Protein AF-A0A7Y3CRP4-F1 (afdb_monomer_lite)

Sequence (52 aa):
VRAGFEEQVVRRVIGLVDRNEYKRRQAPPGVKVTTKAFGRDRRLPITNSFRK

pLDDT: mean 90.72, std 9.6, range [50.41, 96.56]

Foldseek 3Di:
DPPVDDPVVVVVVVVVVLQCLVVLVVDDDDDDDDPADSDPRDDDDNDDDPPD

Radius of gyration: 13.2 Å; chains: 1; bounding box: 34×15×32 Å

Secondary structure (DSSP, 8-state):
------HHHHHHHHHHHHHTHHHHHHSPP----SSS-BBTTB---SS--TT-

Structure (mmCIF, N/CA/C/O backbone):
data_AF-A0A7Y3CRP4-F1
#
_entry.id   AF-A0A7Y3CRP4-F1
#
loop_
_atom_site.group_PDB
_atom_site.id
_atom_site.type_symbol
_atom_site.label_atom_id
_atom_site.label_alt_id
_atom_site.label_comp_id
_atom_site.label_asym_id
_atom_site.label_entity_id
_atom_site.label_seq_id
_atom_site.pdbx_PDB_ins_code
_atom_site.Cartn_x
_atom_site.Cartn_y
_atom_site.Cartn_z
_atom_site.occupancy
_atom_site.B_iso_or_equiv
_atom_site.auth_seq_id
_atom_site.auth_comp_id
_atom_site.auth_asym_id
_atom_site.auth_atom_id
_atom_site.pdbx_PDB_model_num
ATOM 1 N N . VAL A 1 1 ? -22.121 6.579 -1.185 1.00 50.41 1 VAL A N 1
ATOM 2 C CA . VAL A 1 1 ? -21.933 5.270 -1.858 1.00 50.41 1 VAL A CA 1
ATOM 3 C C . VAL A 1 1 ? -22.353 4.168 -0.896 1.00 50.41 1 VAL A C 1
ATOM 5 O O . VAL A 1 1 ? -21.668 3.961 0.094 1.00 50.41 1 VAL A O 1
ATOM 8 N N . ARG A 1 2 ? -23.489 3.503 -1.137 1.00 57.03 2 ARG A N 1
ATOM 9 C CA . ARG A 1 2 ? -23.921 2.317 -0.378 1.00 57.03 2 ARG A CA 1
ATOM 10 C C . ARG A 1 2 ? -23.608 1.094 -1.238 1.00 57.03 2 ARG A C 1
ATOM 12 O O . ARG A 1 2 ? -24.485 0.550 -1.885 1.00 57.03 2 ARG A O 1
ATOM 19 N N . ALA A 1 3 ? -22.327 0.735 -1.321 1.00 77.50 3 ALA A N 1
ATOM 20 C CA . ALA A 1 3 ? -21.867 -0.352 -2.191 1.00 77.50 3 ALA A CA 1
ATOM 21 C C . ALA A 1 3 ? -22.208 -1.762 -1.657 1.00 77.50 3 ALA A C 1
ATOM 23 O O . ALA A 1 3 ? -21.824 -2.748 -2.267 1.00 77.50 3 ALA A O 1
ATOM 24 N N . GLY A 1 4 ? -22.913 -1.860 -0.520 1.00 90.50 4 GLY A N 1
ATOM 25 C CA . GLY A 1 4 ? -23.379 -3.129 0.048 1.00 90.50 4 GLY A CA 1
ATOM 26 C C . GLY A 1 4 ? -2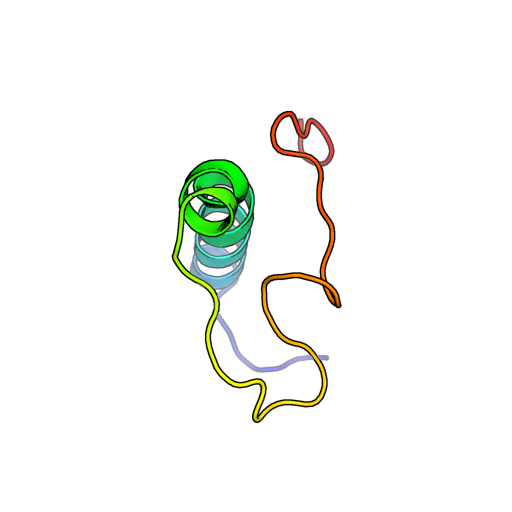2.320 -3.935 0.808 1.00 90.50 4 GLY A C 1
ATOM 27 O O . GLY A 1 4 ? -22.605 -5.050 1.220 1.00 90.50 4 GLY A O 1
ATOM 28 N N . PHE A 1 5 ? -21.114 -3.398 1.013 1.00 91.00 5 PHE A N 1
ATOM 29 C CA . PHE A 1 5 ? -20.054 -4.112 1.727 1.00 91.00 5 PHE A CA 1
ATOM 30 C C . PHE A 1 5 ? -20.194 -4.005 3.245 1.00 91.00 5 PHE A C 1
ATOM 32 O O . PHE A 1 5 ? -20.468 -2.929 3.780 1.00 91.00 5 PHE A O 1
ATOM 39 N N . GLU A 1 6 ? -19.924 -5.112 3.932 1.00 94.25 6 GLU A N 1
ATOM 40 C CA . GLU A 1 6 ? -19.852 -5.152 5.389 1.00 94.25 6 GLU A CA 1
ATOM 41 C C . GLU A 1 6 ? -18.724 -4.262 5.921 1.00 94.25 6 GLU A C 1
ATOM 43 O O . GLU A 1 6 ? -17.578 -4.303 5.459 1.00 94.25 6 GLU A O 1
ATOM 48 N N . GLU A 1 7 ? -19.035 -3.479 6.950 1.00 92.25 7 GLU A N 1
ATOM 49 C CA . GLU A 1 7 ? -18.106 -2.499 7.509 1.00 92.25 7 GLU A CA 1
ATOM 50 C C . GLU A 1 7 ? -16.808 -3.135 8.028 1.00 92.25 7 GLU A C 1
ATOM 52 O O . GLU A 1 7 ? -15.715 -2.597 7.817 1.00 92.25 7 GLU A O 1
ATOM 57 N N . GLN A 1 8 ? -16.909 -4.300 8.669 1.00 94.69 8 GLN A N 1
ATOM 58 C CA . GLN A 1 8 ? -15.753 -5.015 9.208 1.00 94.69 8 GLN A CA 1
ATOM 59 C C . GLN A 1 8 ? -14.758 -5.391 8.104 1.00 94.69 8 GLN A C 1
ATOM 61 O O . GLN A 1 8 ? -13.546 -5.207 8.262 1.00 94.69 8 GLN A O 1
ATOM 66 N N . VAL A 1 9 ? -15.266 -5.844 6.954 1.00 95.31 9 VAL A N 1
ATOM 67 C CA . VAL A 1 9 ? -14.452 -6.201 5.786 1.00 95.31 9 VAL A CA 1
ATOM 68 C C . VAL A 1 9 ? -13.745 -4.967 5.239 1.00 95.31 9 VAL A C 1
ATOM 70 O O . VAL A 1 9 ? -12.529 -4.993 5.040 1.00 95.31 9 VAL A O 1
ATOM 73 N N . VAL A 1 10 ? -14.465 -3.858 5.063 1.00 94.44 10 VAL A N 1
ATOM 74 C CA . VAL A 1 10 ? -13.891 -2.605 4.549 1.00 94.44 10 VAL A CA 1
ATOM 75 C C . VAL A 1 10 ? -12.774 -2.098 5.462 1.00 94.44 10 VAL A C 1
ATOM 77 O O . VAL A 1 10 ? -11.672 -1.791 4.993 1.00 94.44 10 VAL A O 1
ATOM 80 N N . ARG A 1 11 ? -13.015 -2.058 6.778 1.00 93.94 11 ARG A N 1
ATOM 81 C CA . ARG A 1 11 ? -12.013 -1.629 7.767 1.00 93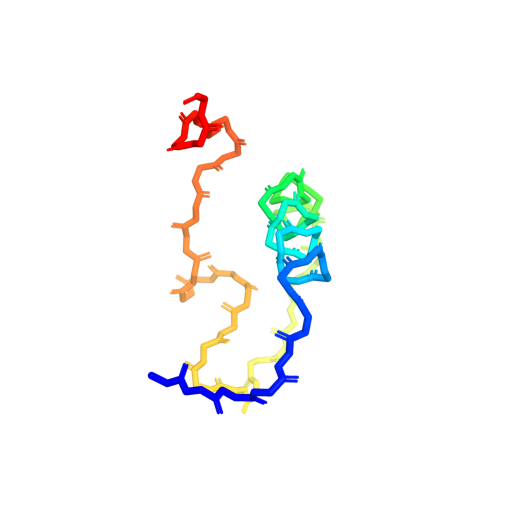.94 11 ARG A CA 1
ATOM 82 C C . ARG A 1 11 ? -10.770 -2.516 7.717 1.00 93.94 11 ARG A C 1
ATOM 84 O O . ARG A 1 11 ? -9.652 -1.992 7.679 1.00 93.94 11 ARG A O 1
ATOM 91 N N . ARG A 1 12 ? -10.956 -3.839 7.635 1.00 95.62 12 ARG A N 1
ATOM 92 C CA . ARG A 1 12 ? -9.864 -4.816 7.526 1.00 95.62 12 ARG A CA 1
ATOM 93 C C . ARG A 1 12 ? -9.038 -4.611 6.258 1.00 95.62 12 ARG A C 1
ATOM 95 O O . ARG A 1 12 ? -7.812 -4.541 6.347 1.00 95.62 12 ARG A O 1
ATOM 102 N N . VAL A 1 13 ? -9.684 -4.500 5.097 1.00 96.25 13 VAL A N 1
ATOM 103 C CA . VAL A 1 13 ? -9.001 -4.355 3.801 1.00 96.25 13 VAL A CA 1
ATOM 104 C C . VAL A 1 13 ? -8.183 -3.072 3.762 1.00 96.25 13 VAL A C 1
ATOM 106 O O . VAL A 1 13 ? -7.006 -3.124 3.412 1.00 96.25 13 VAL A O 1
ATOM 109 N N . ILE A 1 14 ? -8.743 -1.937 4.189 1.00 94.62 14 ILE A N 1
ATOM 110 C CA . ILE A 1 14 ? -7.985 -0.678 4.176 1.00 94.62 14 ILE A CA 1
ATOM 111 C C . ILE A 1 14 ? -6.774 -0.763 5.119 1.00 94.62 14 ILE A C 1
ATOM 113 O O . ILE A 1 14 ? -5.668 -0.394 4.729 1.00 94.62 14 ILE A O 1
ATOM 117 N N . GLY A 1 15 ? -6.937 -1.342 6.314 1.00 94.38 15 GLY A N 1
ATOM 118 C CA . GLY A 1 15 ? -5.819 -1.549 7.241 1.00 94.38 15 GLY A CA 1
ATOM 119 C C . GLY A 1 15 ? -4.735 -2.490 6.699 1.00 94.38 15 GLY A C 1
ATOM 120 O O . GLY A 1 15 ? -3.554 -2.318 7.002 1.00 94.38 15 GLY A O 1
ATOM 121 N N . LEU A 1 16 ? -5.099 -3.488 5.889 1.00 95.62 16 LEU A N 1
ATOM 122 C CA . LEU A 1 16 ? -4.131 -4.337 5.188 1.00 95.62 16 LEU A CA 1
ATOM 123 C C . LEU A 1 16 ? -3.412 -3.575 4.077 1.00 95.62 16 LEU A C 1
ATOM 125 O O . LEU A 1 16 ? -2.196 -3.717 3.938 1.00 95.62 16 LEU A O 1
ATOM 129 N N . VAL A 1 17 ? -4.131 -2.759 3.305 1.00 95.38 17 VAL A N 1
ATOM 130 C CA . VAL A 1 17 ? -3.523 -1.934 2.262 1.00 95.38 17 VAL A CA 1
ATOM 131 C C . VAL A 1 17 ? -2.481 -1.016 2.889 1.00 95.38 17 VAL A C 1
ATOM 133 O O . VAL A 1 17 ? -1.332 -1.066 2.459 1.00 95.38 17 VAL A O 1
ATOM 136 N N . ASP A 1 18 ? -2.822 -0.253 3.924 1.00 94.31 18 ASP A N 1
ATOM 137 C CA . ASP A 1 18 ? -1.913 0.742 4.506 1.00 94.31 18 ASP A CA 1
ATOM 138 C C . ASP A 1 18 ? -0.677 0.099 5.154 1.00 94.31 18 ASP A C 1
ATOM 140 O O . ASP A 1 18 ? 0.449 0.492 4.849 1.00 94.31 18 ASP A O 1
ATOM 144 N N . ARG A 1 19 ? -0.850 -0.970 5.946 1.00 95.00 19 ARG A N 1
ATOM 145 C CA . ARG A 1 19 ? 0.274 -1.655 6.618 1.00 95.00 19 ARG A CA 1
ATOM 146 C C . ARG A 1 19 ? 1.283 -2.297 5.666 1.00 95.00 19 ARG A C 1
ATOM 148 O O . ARG A 1 19 ? 2.426 -2.502 6.055 1.00 95.00 19 ARG A O 1
ATOM 155 N N . ASN A 1 20 ? 0.890 -2.631 4.437 1.00 96.44 20 ASN A N 1
ATOM 156 C CA . ASN A 1 20 ? 1.777 -3.285 3.467 1.00 96.44 20 ASN A CA 1
ATOM 157 C C . ASN A 1 20 ? 2.457 -2.301 2.496 1.00 96.44 20 ASN A C 1
ATOM 159 O O . ASN A 1 20 ? 3.046 -2.736 1.507 1.00 96.44 20 ASN A O 1
ATOM 163 N N . GLU A 1 21 ? 2.414 -0.988 2.753 1.00 96.50 21 GLU A N 1
ATOM 164 C CA . GLU A 1 21 ? 3.109 -0.001 1.910 1.00 96.50 21 GLU A CA 1
ATOM 165 C C . GLU A 1 21 ? 4.621 -0.261 1.834 1.00 96.50 21 GLU A C 1
ATOM 167 O O . GLU A 1 21 ? 5.198 -0.187 0.750 1.00 96.50 21 GLU A O 1
ATOM 172 N N . TYR A 1 22 ? 5.250 -0.662 2.946 1.00 96.31 22 TYR A N 1
ATOM 173 C CA . TYR A 1 22 ? 6.679 -0.995 2.962 1.00 96.31 22 TYR A CA 1
ATOM 174 C C . TYR A 1 22 ? 7.023 -2.152 2.012 1.00 96.31 22 TYR A C 1
ATOM 176 O O . TYR A 1 22 ? 8.000 -2.060 1.274 1.00 96.31 22 TYR A O 1
ATOM 184 N N . LYS A 1 23 ? 6.190 -3.204 1.969 1.00 96.56 23 LYS A N 1
ATOM 185 C CA . LYS A 1 23 ? 6.398 -4.354 1.076 1.00 96.56 23 LYS A CA 1
ATOM 186 C C . LYS A 1 23 ? 6.269 -3.955 -0.388 1.00 96.56 23 LYS A C 1
ATOM 188 O O . LYS A 1 23 ? 7.063 -4.388 -1.211 1.00 96.56 23 LYS A O 1
ATOM 193 N N . ARG A 1 24 ? 5.298 -3.096 -0.720 1.00 95.62 24 ARG A N 1
ATOM 194 C CA . ARG A 1 24 ? 5.084 -2.640 -2.104 1.00 95.62 24 ARG A CA 1
ATOM 195 C C . ARG A 1 24 ? 6.249 -1.822 -2.647 1.00 95.62 24 ARG A C 1
ATOM 197 O O . ARG A 1 24 ? 6.542 -1.924 -3.829 1.00 95.62 24 ARG A O 1
ATOM 204 N N . ARG A 1 25 ? 6.934 -1.048 -1.802 1.00 94.00 25 ARG A N 1
ATOM 205 C CA . ARG A 1 25 ? 8.126 -0.290 -2.219 1.00 94.00 25 ARG A CA 1
ATOM 206 C C . ARG A 1 25 ? 9.348 -1.166 -2.494 1.00 94.00 25 ARG A C 1
ATOM 208 O O . ARG A 1 25 ? 10.252 -0.710 -3.179 1.00 94.00 25 ARG A O 1
ATOM 215 N N . GLN A 1 26 ? 9.374 -2.386 -1.960 1.00 95.69 26 GLN A N 1
ATOM 216 C CA . GLN A 1 26 ? 10.425 -3.370 -2.228 1.00 95.69 26 GLN A CA 1
ATOM 217 C C . GLN A 1 26 ? 10.099 -4.268 -3.432 1.00 95.69 26 GLN A C 1
ATOM 219 O O . GLN A 1 26 ? 10.952 -5.035 -3.866 1.00 95.69 26 GLN A O 1
ATOM 224 N N . ALA A 1 27 ? 8.874 -4.202 -3.965 1.00 93.50 27 ALA A N 1
ATOM 225 C CA . ALA A 1 27 ? 8.488 -4.987 -5.128 1.00 93.50 27 ALA A CA 1
ATOM 226 C C . ALA A 1 27 ? 9.192 -4.467 -6.399 1.00 93.50 27 ALA A C 1
ATOM 228 O O . ALA A 1 27 ? 9.407 -3.257 -6.529 1.00 93.50 27 ALA A O 1
AT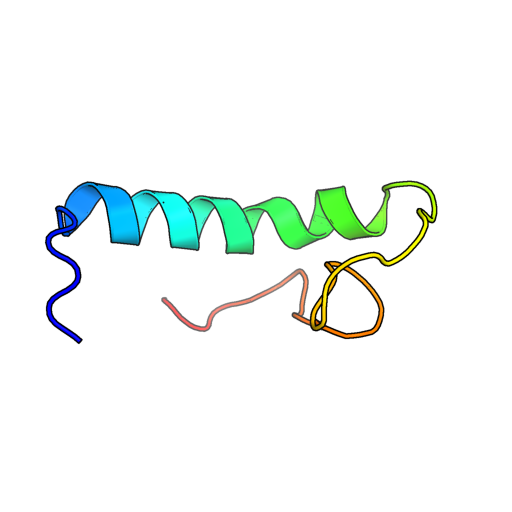OM 229 N N . PRO A 1 28 ? 9.526 -5.353 -7.353 1.00 94.31 28 PRO A N 1
ATOM 230 C CA . PRO A 1 28 ? 10.088 -4.937 -8.631 1.00 94.31 28 PRO A CA 1
ATOM 231 C C . PRO A 1 28 ? 9.087 -4.081 -9.430 1.00 94.31 28 PRO A C 1
ATOM 233 O O . PRO A 1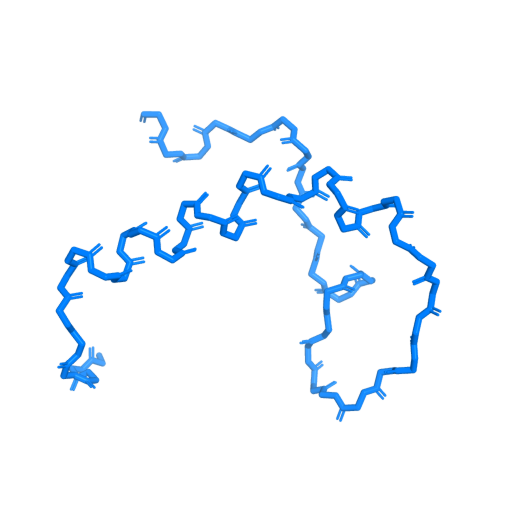 28 ? 7.872 -4.177 -9.220 1.00 94.31 28 PRO A O 1
ATOM 236 N N . PRO A 1 29 ? 9.569 -3.249 -10.369 1.00 92.00 29 PRO A N 1
ATOM 237 C CA . PRO A 1 29 ? 8.696 -2.487 -11.253 1.00 92.00 29 PRO A CA 1
ATOM 238 C C . PRO A 1 29 ? 7.849 -3.421 -12.134 1.00 92.00 29 PRO A C 1
ATOM 240 O O . PRO A 1 29 ? 8.338 -4.427 -12.641 1.00 92.00 29 PRO A O 1
ATOM 243 N N . GLY A 1 30 ? 6.580 -3.060 -12.341 1.00 91.88 30 GLY A N 1
ATOM 244 C CA . GLY A 1 30 ? 5.639 -3.771 -13.211 1.00 91.88 30 GLY A CA 1
ATOM 245 C C . GLY A 1 30 ? 4.918 -2.824 -14.173 1.00 91.88 30 GLY A C 1
ATOM 246 O O . GLY A 1 30 ? 4.892 -1.609 -13.961 1.00 91.88 30 GLY A O 1
ATOM 247 N N . VAL A 1 31 ? 4.327 -3.372 -15.238 1.00 94.19 31 VAL A N 1
ATOM 248 C CA . VAL A 1 31 ? 3.604 -2.587 -16.253 1.00 94.19 31 VAL A CA 1
ATOM 249 C C . VAL A 1 31 ? 2.283 -2.062 -15.683 1.00 94.19 31 VAL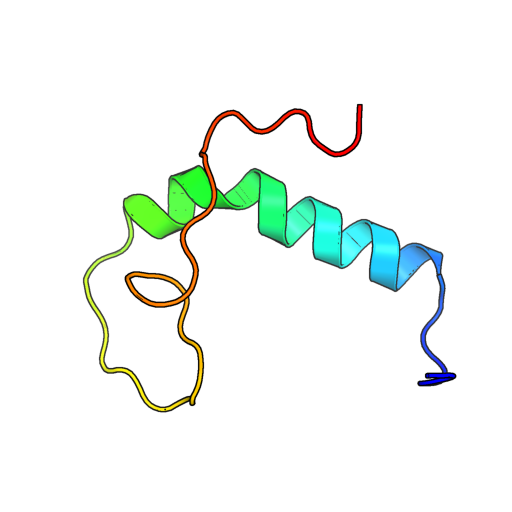 A C 1
ATOM 251 O O . VAL A 1 31 ? 1.488 -2.809 -15.111 1.00 94.19 31 VAL A O 1
ATOM 254 N N . LYS A 1 32 ? 2.024 -0.763 -15.854 1.00 93.94 32 LYS A N 1
ATOM 255 C CA . LYS A 1 32 ? 0.763 -0.127 -15.455 1.00 93.94 32 LYS A CA 1
ATOM 256 C C . LYS A 1 32 ? -0.329 -0.415 -16.491 1.00 93.94 32 LYS A C 1
ATOM 258 O O . LYS A 1 32 ? -0.205 0.009 -17.633 1.00 93.94 32 LYS A O 1
ATOM 263 N N . VAL A 1 33 ? -1.419 -1.053 -16.058 1.00 95.25 33 VAL A N 1
ATOM 264 C CA . VAL A 1 33 ? -2.621 -1.310 -16.886 1.00 95.25 33 VAL A CA 1
ATOM 265 C C . VAL A 1 33 ? -3.863 -0.543 -16.422 1.00 95.25 33 VAL A C 1
ATOM 267 O O . VAL A 1 33 ? -4.805 -0.366 -17.186 1.00 95.25 33 VAL A O 1
ATOM 270 N N . THR A 1 34 ? -3.886 -0.075 -15.170 1.00 94.88 34 THR A N 1
ATOM 271 C CA . THR A 1 34 ? -5.023 0.653 -14.589 1.00 94.88 34 THR A CA 1
ATOM 272 C C . THR A 1 34 ? -4.774 2.157 -14.559 1.00 94.88 34 THR A C 1
ATOM 274 O O . THR A 1 34 ? -3.638 2.617 -14.649 1.00 94.88 34 THR A O 1
ATOM 277 N N . THR A 1 35 ? -5.830 2.951 -14.365 1.00 95.06 35 THR A N 1
ATOM 278 C CA . THR A 1 35 ? -5.721 4.414 -14.216 1.00 95.06 35 THR A CA 1
ATOM 279 C C . THR A 1 35 ? -4.855 4.817 -13.017 1.00 95.06 35 THR A C 1
ATOM 281 O O . THR A 1 35 ? -4.111 5.799 -13.094 1.00 95.06 35 THR A O 1
ATOM 284 N N . LYS A 1 36 ? -4.895 4.027 -11.935 1.00 93.19 36 LYS A N 1
ATOM 285 C CA . LYS A 1 36 ? -4.153 4.254 -10.691 1.00 93.19 36 LYS A CA 1
ATOM 286 C C . LYS A 1 36 ? -3.469 2.972 -10.214 1.00 93.19 36 LYS A C 1
ATOM 288 O O . LYS A 1 36 ? -4.126 2.086 -9.668 1.00 93.19 36 LYS A O 1
ATOM 293 N N . ALA A 1 37 ? -2.150 2.901 -10.381 1.00 93.50 37 ALA A N 1
ATOM 294 C CA . ALA A 1 37 ? -1.338 1.775 -9.922 1.00 93.50 37 ALA A CA 1
ATOM 295 C C . ALA A 1 37 ? -0.705 2.023 -8.540 1.00 93.50 37 ALA A C 1
ATOM 297 O O . ALA A 1 37 ? -0.529 3.162 -8.095 1.00 93.50 37 ALA A O 1
ATOM 298 N N . PHE A 1 38 ? -0.326 0.938 -7.860 1.00 90.06 38 PHE A N 1
ATOM 299 C CA . PHE A 1 38 ? 0.515 1.006 -6.667 1.00 90.06 38 PHE A CA 1
ATOM 300 C C . PHE A 1 38 ? 1.963 1.267 -7.091 1.00 90.06 38 PHE A C 1
ATOM 302 O O . PHE A 1 38 ? 2.589 0.422 -7.719 1.00 90.06 38 PHE A O 1
ATOM 309 N N . GLY A 1 39 ? 2.471 2.462 -6.801 1.00 86.25 39 GLY A N 1
ATOM 310 C CA . GLY A 1 39 ? 3.763 2.929 -7.292 1.00 86.25 39 GLY A CA 1
ATOM 311 C C . GLY A 1 39 ? 3.740 4.442 -7.446 1.00 86.25 39 GLY A C 1
ATOM 312 O O . GLY A 1 39 ? 3.343 5.161 -6.528 1.00 86.25 39 GLY A O 1
ATOM 313 N N . ARG A 1 40 ? 4.117 4.942 -8.628 1.00 86.50 40 ARG A N 1
ATOM 314 C CA . ARG A 1 40 ? 4.201 6.387 -8.889 1.00 86.50 40 ARG A CA 1
ATOM 315 C C . ARG A 1 40 ? 2.884 7.132 -8.636 1.00 86.50 40 ARG A C 1
ATOM 317 O O . AR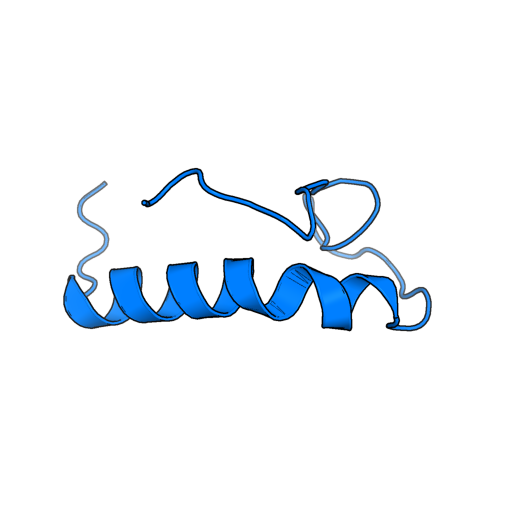G A 1 40 ? 2.952 8.247 -8.122 1.00 86.50 40 ARG A O 1
ATOM 324 N N . ASP A 1 41 ? 1.740 6.530 -8.968 1.00 91.56 41 ASP A N 1
ATOM 325 C CA . ASP A 1 41 ? 0.424 7.192 -8.933 1.00 91.56 41 ASP A CA 1
ATOM 326 C C . ASP A 1 41 ? -0.207 7.253 -7.533 1.00 91.56 41 ASP A C 1
ATOM 328 O O . ASP A 1 41 ? -1.029 8.124 -7.249 1.00 91.56 41 ASP A O 1
ATOM 332 N N . ARG A 1 42 ? 0.141 6.315 -6.643 1.00 92.31 42 ARG A N 1
ATOM 333 C CA . ARG A 1 42 ? -0.376 6.255 -5.268 1.00 92.31 42 ARG A CA 1
ATOM 334 C C . ARG A 1 42 ? 0.788 6.240 -4.289 1.00 92.31 42 ARG A C 1
ATOM 336 O O . ARG A 1 42 ? 1.273 5.178 -3.915 1.00 92.31 42 ARG A O 1
ATOM 343 N N . ARG A 1 43 ? 1.188 7.435 -3.854 1.00 90.12 43 ARG A N 1
ATOM 344 C CA . ARG A 1 43 ? 2.291 7.647 -2.913 1.00 90.12 43 ARG A CA 1
ATOM 345 C C . ARG A 1 43 ? 1.749 7.860 -1.504 1.00 90.12 43 ARG A C 1
ATOM 347 O O . ARG A 1 43 ? 1.195 8.916 -1.217 1.00 90.12 43 ARG A O 1
ATOM 354 N N . LEU A 1 44 ? 1.919 6.866 -0.638 1.00 93.75 44 LEU A N 1
ATOM 355 C CA . LEU A 1 44 ? 1.665 6.995 0.798 1.00 93.75 44 LEU A CA 1
ATOM 356 C C . LEU A 1 44 ? 2.971 6.832 1.582 1.00 93.75 44 LEU A C 1
ATOM 358 O O . LEU A 1 44 ? 3.873 6.132 1.112 1.00 93.75 44 LEU A O 1
ATOM 362 N N . PRO A 1 45 ? 3.116 7.475 2.753 1.00 94.81 45 PRO A N 1
ATOM 363 C CA . PRO A 1 45 ? 4.270 7.249 3.614 1.00 94.81 45 PRO A CA 1
ATOM 364 C C . PRO A 1 45 ? 4.248 5.824 4.189 1.00 94.81 45 PRO A C 1
ATOM 366 O O . PRO A 1 45 ? 3.179 5.259 4.411 1.00 94.81 45 PRO A O 1
ATOM 369 N N . ILE A 1 46 ? 5.432 5.245 4.439 1.00 93.69 46 ILE A N 1
ATOM 370 C CA . ILE A 1 46 ? 5.547 3.944 5.127 1.00 93.69 46 ILE A CA 1
ATOM 371 C C . ILE A 1 46 ? 5.102 4.098 6.585 1.00 93.69 46 ILE A C 1
ATOM 373 O O . ILE A 1 46 ? 4.233 3.371 7.057 1.00 93.69 46 ILE A O 1
ATOM 377 N N . THR A 1 47 ? 5.674 5.080 7.282 1.00 94.94 47 THR A N 1
ATOM 378 C CA . THR A 1 47 ? 5.240 5.472 8.622 1.00 94.94 47 THR A CA 1
ATOM 379 C C . THR A 1 47 ? 4.027 6.379 8.484 1.00 94.94 47 THR A C 1
ATOM 381 O O . THR A 1 47 ? 4.149 7.542 8.107 1.00 94.94 47 THR A O 1
ATOM 384 N N . ASN A 1 48 ? 2.846 5.829 8.746 1.00 92.25 48 ASN A N 1
ATOM 385 C CA . ASN A 1 48 ? 1.575 6.525 8.599 1.00 92.25 48 ASN A CA 1
ATOM 386 C C . ASN A 1 48 ? 0.767 6.425 9.901 1.00 92.25 48 ASN A C 1
ATOM 388 O O . ASN A 1 48 ? 0.526 5.323 10.388 1.00 92.25 48 ASN A O 1
ATOM 392 N N . SER A 1 49 ? 0.334 7.568 10.441 1.00 91.00 49 SER A N 1
ATOM 393 C CA . SER A 1 49 ? -0.472 7.666 11.669 1.00 91.00 49 SER A CA 1
ATOM 394 C C . SER A 1 49 ? -1.879 8.229 11.423 1.00 91.00 49 SER A C 1
ATOM 396 O O . SER A 1 49 ? -2.541 8.664 12.360 1.00 91.00 49 SER A O 1
ATOM 398 N N . PHE A 1 50 ? -2.352 8.223 10.175 1.00 90.81 50 PHE A N 1
ATOM 399 C CA . PHE A 1 50 ? -3.634 8.820 9.782 1.00 90.81 50 PHE A CA 1
ATOM 400 C C . PHE A 1 50 ? -4.865 8.257 10.519 1.00 90.81 50 PHE A C 1
ATOM 402 O O . PHE A 1 50 ? -5.874 8.941 10.629 1.00 90.81 50 PHE A O 1
ATOM 409 N N . ARG A 1 51 ? -4.799 7.014 11.008 1.00 74.56 51 ARG A N 1
ATOM 410 C CA . ARG A 1 51 ? -5.909 6.322 11.689 1.00 74.56 51 ARG A CA 1
ATOM 411 C C . ARG A 1 51 ? -5.618 5.983 13.155 1.00 74.56 51 ARG A C 1
ATOM 413 O O . ARG A 1 51 ? -6.212 5.034 13.661 1.00 74.56 51 ARG A O 1
ATOM 420 N N . LYS A 1 52 ? -4.654 6.667 13.781 1.00 59.72 52 LYS A N 1
ATOM 421 C CA . LYS A 1 52 ? -4.452 6.521 15.228 1.00 59.72 52 LYS A CA 1
ATOM 422 C C . LYS A 1 52 ? -5.683 6.984 15.994 1.00 59.72 52 LYS A C 1
ATOM 424 O O . LYS A 1 52 ? -6.303 7.967 15.538 1.00 59.72 52 LYS A O 1
#